Protein AF-A0A812J002-F1 (afdb_monomer_lite)

pLDDT: mean 83.17, std 11.27, range [47.53, 95.5]

Secondary structure (DSSP, 8-state):
-TT-STTHHHHHHHHHHHHHT-SSHHHHHHHHHHHHHHT----GGGS-HHHHHHHHHTT--HHHHHHHHHHHTT-S-HHHHHHHHHHHHTT-S-HHHHHHHHHHHHHTTPPP-

Structure (mmCIF, N/CA/C/O backbone):
data_AF-A0A812J002-F1
#
_entry.id   AF-A0A812J002-F1
#
loop_
_atom_site.group_PDB
_atom_site.id
_atom_site.type_symbol
_atom_site.label_atom_id
_atom_site.label_alt_id
_atom_site.label_comp_id
_atom_site.label_asym_id
_atom_site.label_entity_id
_atom_site.label_seq_id
_atom_site.pdbx_PDB_ins_code
_atom_site.Cartn_x
_atom_site.Cartn_y
_atom_site.Cartn_z
_atom_site.occupancy
_atom_site.B_iso_or_equiv
_atom_site.auth_seq_id
_atom_site.auth_comp_id
_atom_site.auth_asym_id
_atom_site.auth_atom_id
_atom_site.pdbx_PDB_model_num
ATOM 1 N N . MET A 1 1 ? -10.501 2.489 19.820 1.00 53.31 1 MET A N 1
ATOM 2 C CA . MET A 1 1 ? -10.266 1.026 19.742 1.00 53.31 1 MET A CA 1
ATOM 3 C C . MET A 1 1 ? -11.330 0.144 20.415 1.00 53.31 1 MET A C 1
ATOM 5 O O . MET A 1 1 ? -11.381 -1.029 20.085 1.00 53.31 1 MET A O 1
ATOM 9 N N . LYS A 1 2 ? -12.245 0.652 21.269 1.00 47.53 2 LYS A N 1
ATOM 10 C CA . LYS A 1 2 ? -13.313 -0.168 21.904 1.00 47.53 2 LYS A CA 1
ATOM 11 C C . LYS A 1 2 ? -14.204 -0.977 20.931 1.00 47.53 2 LYS A C 1
ATOM 13 O O . LYS A 1 2 ? -14.761 -1.977 21.356 1.00 47.53 2 LYS A O 1
ATOM 18 N N . LYS A 1 3 ? -14.317 -0.564 19.657 1.00 52.06 3 LYS A N 1
ATOM 19 C CA . LYS A 1 3 ? -15.089 -1.237 18.588 1.00 52.06 3 LY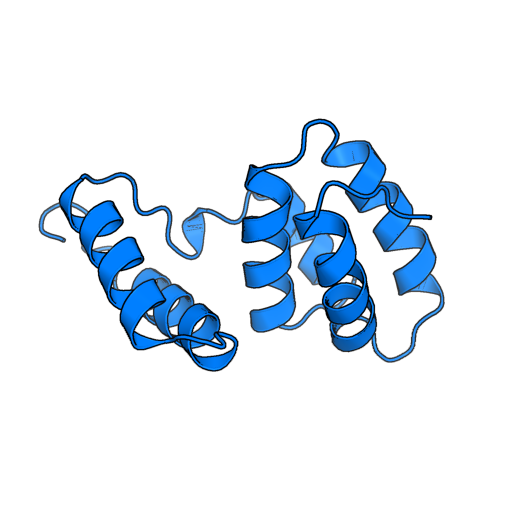S A CA 1
ATOM 20 C C . LYS A 1 3 ? -14.229 -2.011 17.560 1.00 52.06 3 LYS A C 1
ATOM 22 O O . LYS A 1 3 ? -14.766 -2.477 16.569 1.00 52.06 3 LYS A O 1
ATOM 27 N N . ARG A 1 4 ? -12.905 -2.095 17.754 1.00 58.25 4 ARG A N 1
ATOM 28 C CA . ARG A 1 4 ? -11.925 -2.666 16.803 1.00 58.25 4 ARG A CA 1
ATOM 29 C C . ARG A 1 4 ? -10.905 -3.564 17.514 1.00 58.25 4 ARG A C 1
ATOM 31 O O . ARG A 1 4 ? -9.704 -3.345 17.414 1.00 58.25 4 ARG A O 1
ATOM 38 N N . LYS A 1 5 ? -11.375 -4.504 18.340 1.00 55.81 5 LYS A N 1
ATOM 39 C CA . LYS A 1 5 ? -10.467 -5.409 19.069 1.00 55.81 5 LYS A CA 1
ATOM 40 C C . LYS A 1 5 ? -9.829 -6.448 18.142 1.00 55.81 5 LYS A C 1
ATOM 42 O O . LYS A 1 5 ? -8.653 -6.739 18.305 1.00 55.81 5 LYS A O 1
ATOM 47 N N . ASP A 1 6 ? -10.559 -6.882 17.118 1.00 59.50 6 ASP A N 1
ATOM 48 C CA . ASP A 1 6 ? -10.120 -7.951 16.211 1.00 59.50 6 ASP A CA 1
ATOM 49 C C . ASP A 1 6 ? -9.127 -7.479 15.130 1.00 59.50 6 ASP A C 1
ATOM 51 O O . ASP A 1 6 ? -8.594 -8.293 14.385 1.00 59.50 6 ASP A O 1
ATOM 55 N N . SER A 1 7 ? -8.851 -6.168 15.038 1.00 69.69 7 SER A N 1
ATOM 56 C CA . SER A 1 7 ? -7.907 -5.582 14.071 1.00 69.69 7 SER A CA 1
ATOM 57 C C . SER A 1 7 ? -6.655 -4.982 14.711 1.00 69.69 7 SER A C 1
ATOM 59 O O . SER A 1 7 ? -5.844 -4.402 14.000 1.00 69.69 7 SER A O 1
ATOM 61 N N . PHE A 1 8 ? -6.469 -5.108 16.030 1.00 75.69 8 PHE A N 1
ATOM 62 C CA . PHE A 1 8 ? -5.420 -4.385 16.760 1.00 75.69 8 PHE A CA 1
ATOM 63 C C . PHE A 1 8 ? -4.003 -4.643 16.222 1.00 75.69 8 PHE A C 1
ATOM 65 O O . PHE A 1 8 ? -3.280 -3.691 15.932 1.00 75.69 8 PHE A O 1
ATOM 72 N N . GLU A 1 9 ? -3.620 -5.910 16.044 1.00 75.50 9 GLU A N 1
ATOM 73 C CA . GLU A 1 9 ? -2.296 -6.274 15.518 1.00 75.50 9 GLU A CA 1
ATOM 74 C C . GLU A 1 9 ? -2.103 -5.790 14.078 1.00 75.50 9 GLU A C 1
ATOM 76 O O . GLU A 1 9 ? -1.077 -5.204 13.739 1.00 75.50 9 GLU A O 1
ATOM 81 N N . SER A 1 10 ? -3.126 -5.967 13.242 1.00 71.88 10 SER A N 1
ATOM 82 C CA . SER A 1 10 ? -3.121 -5.539 11.841 1.00 71.88 10 SER A CA 1
ATOM 83 C C . SER A 1 10 ? -3.023 -4.012 11.705 1.00 71.88 10 SER A C 1
ATOM 85 O O . SER A 1 10 ? -2.295 -3.492 10.857 1.00 71.88 10 SER A O 1
ATOM 87 N N . ASP A 1 11 ? -3.710 -3.281 12.581 1.00 77.94 11 ASP A N 1
ATOM 88 C CA . ASP A 1 11 ? -3.687 -1.824 12.658 1.00 77.94 11 ASP A CA 1
ATOM 89 C C . ASP A 1 11 ? -2.322 -1.313 13.143 1.00 77.94 11 ASP A C 1
ATOM 91 O O . ASP A 1 11 ? -1.800 -0.343 12.589 1.00 77.94 11 ASP A O 1
ATOM 95 N N . LEU A 1 12 ? -1.709 -1.981 14.128 1.00 84.12 12 LEU A N 1
ATOM 96 C CA . LEU A 1 12 ? -0.345 -1.687 14.576 1.00 84.12 12 LEU A CA 1
ATOM 97 C C . LEU A 1 12 ? 0.688 -1.961 13.486 1.00 84.12 12 LEU A C 1
ATOM 99 O O . LEU A 1 12 ? 1.584 -1.144 13.286 1.00 84.12 12 LEU A O 1
ATOM 103 N N . GLN A 1 13 ? 0.551 -3.060 12.745 1.00 77.06 13 GLN A N 1
ATOM 104 C CA . GLN A 1 13 ? 1.437 -3.365 11.627 1.00 77.06 13 GLN A CA 1
ATOM 105 C C . GLN A 1 13 ? 1.302 -2.318 10.513 1.00 77.06 13 GLN A C 1
ATOM 107 O O . GLN A 1 13 ? 2.307 -1.862 9.971 1.00 77.06 13 GLN A O 1
ATOM 112 N N . ALA A 1 14 ? 0.077 -1.875 10.208 1.00 76.44 14 ALA A N 1
ATOM 113 C CA . ALA A 1 14 ? -0.167 -0.792 9.256 1.00 76.44 14 ALA A CA 1
ATOM 114 C C . ALA A 1 14 ? 0.493 0.524 9.699 1.00 76.44 14 ALA A C 1
ATOM 116 O O . ALA A 1 14 ? 1.103 1.219 8.884 1.00 76.44 14 ALA A O 1
ATOM 117 N N . LEU A 1 15 ? 0.389 0.861 10.991 1.00 83.50 15 LEU A N 1
ATOM 118 C CA . LEU A 1 15 ? 1.067 2.020 11.568 1.00 83.50 15 LEU A CA 1
ATOM 119 C C . LEU A 1 15 ? 2.585 1.880 11.463 1.00 83.50 15 LEU A C 1
ATOM 121 O O . LEU A 1 15 ? 3.229 2.799 10.972 1.00 83.50 15 LEU A O 1
ATOM 125 N N . TRP A 1 16 ? 3.146 0.742 11.871 1.00 82.31 16 TRP A N 1
ATOM 126 C CA . TRP A 1 16 ? 4.586 0.486 11.835 1.00 82.31 16 TRP A CA 1
ATOM 127 C C . TRP A 1 16 ? 5.160 0.676 10.430 1.00 82.31 16 TRP A C 1
ATOM 129 O O . TRP A 1 16 ? 6.039 1.509 10.220 1.00 82.31 16 TRP A O 1
ATOM 139 N N . VAL A 1 17 ? 4.579 -0.023 9.452 1.00 75.69 17 VAL A N 1
ATOM 140 C CA . VAL A 1 17 ? 4.983 0.042 8.043 1.00 75.69 17 VAL A CA 1
ATOM 141 C C . VAL A 1 17 ? 4.860 1.463 7.487 1.00 75.69 17 VAL A C 1
ATOM 143 O O . VAL A 1 17 ? 5.739 1.940 6.764 1.00 75.69 17 VAL A O 1
ATOM 146 N N . GLY A 1 18 ? 3.770 2.159 7.825 1.00 74.12 18 GLY A N 1
ATOM 147 C CA . GLY A 1 18 ? 3.551 3.539 7.406 1.00 74.12 18 GLY A CA 1
ATOM 148 C C . GLY A 1 18 ? 4.583 4.509 7.988 1.00 74.12 18 GLY A C 1
ATOM 149 O O . GLY A 1 18 ? 5.067 5.387 7.273 1.00 74.12 18 GLY A O 1
ATOM 150 N N . LEU A 1 19 ? 4.936 4.341 9.265 1.00 83.31 19 LEU A N 1
ATOM 151 C CA . LEU A 1 19 ? 5.883 5.201 9.976 1.00 83.31 19 LEU A CA 1
ATOM 152 C C . LEU A 1 19 ? 7.325 4.985 9.517 1.00 83.31 19 LEU A C 1
ATOM 154 O O . LEU A 1 19 ? 8.030 5.971 9.317 1.00 83.31 19 LEU A O 1
ATOM 158 N N . GLU A 1 20 ? 7.735 3.737 9.290 1.00 78.12 20 GLU A N 1
ATOM 159 C CA . GLU A 1 20 ? 9.082 3.385 8.821 1.00 78.12 20 GLU A CA 1
ATOM 160 C C . GLU A 1 20 ? 9.416 4.039 7.468 1.00 78.12 20 GLU A C 1
ATOM 162 O O . GLU A 1 20 ? 10.542 4.470 7.233 1.00 78.12 20 GLU A 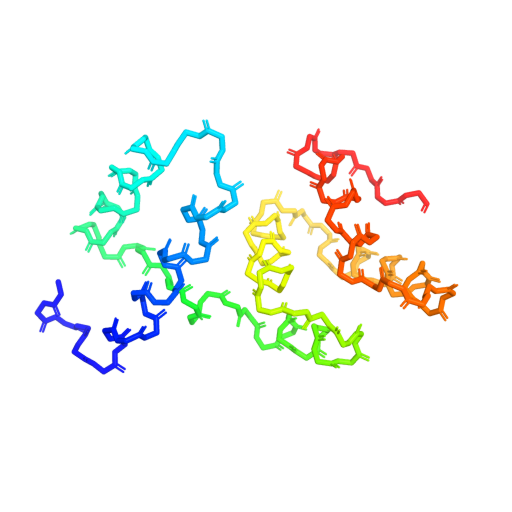O 1
ATOM 167 N N . GLY A 1 21 ? 8.422 4.187 6.585 1.00 66.25 21 GLY A N 1
ATOM 168 C CA . GLY A 1 21 ? 8.588 4.833 5.278 1.00 66.25 21 GLY A CA 1
ATOM 169 C C . GLY A 1 21 ? 8.343 6.348 5.254 1.00 66.25 21 GLY A C 1
ATOM 170 O O . GLY A 1 21 ? 8.388 6.955 4.178 1.00 66.25 21 GLY A O 1
ATOM 171 N N . SER A 1 22 ? 8.011 6.976 6.387 1.00 74.19 22 SER A N 1
ATOM 172 C CA . SER A 1 22 ? 7.586 8.379 6.424 1.00 74.19 22 SER A CA 1
ATOM 173 C C . SER A 1 22 ? 8.756 9.344 6.612 1.00 74.19 22 SER A C 1
ATOM 175 O O . SER A 1 22 ? 9.571 9.192 7.514 1.00 74.19 22 SER A O 1
ATOM 177 N N . LYS A 1 23 ? 8.782 10.429 5.826 1.00 75.75 23 LYS A N 1
ATOM 178 C CA . LYS A 1 23 ? 9.708 11.559 6.041 1.00 75.75 23 LYS A CA 1
ATOM 179 C C . LYS A 1 23 ? 9.355 12.399 7.279 1.00 75.75 23 LYS A C 1
ATOM 181 O O . LYS A 1 23 ? 10.179 13.183 7.731 1.00 75.75 23 LYS A O 1
ATOM 186 N N . ASN A 1 24 ? 8.13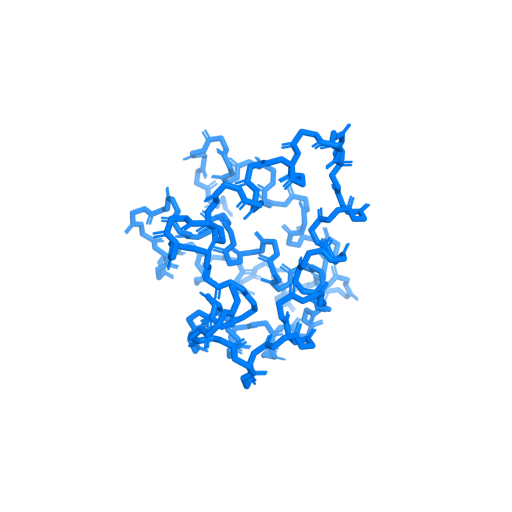3 12.260 7.801 1.00 83.25 24 ASN A N 1
ATOM 187 C CA . ASN A 1 24 ? 7.675 12.896 9.038 1.00 83.25 24 ASN A CA 1
ATOM 188 C C . ASN A 1 24 ? 6.814 11.903 9.848 1.00 83.25 24 ASN A C 1
ATOM 190 O O . ASN A 1 24 ? 5.578 11.943 9.772 1.00 83.25 24 ASN A O 1
ATOM 194 N N . PRO A 1 25 ? 7.446 10.978 10.594 1.00 85.06 25 PRO A N 1
ATOM 195 C CA . PRO A 1 25 ? 6.740 9.934 11.335 1.00 85.06 25 PRO A CA 1
ATOM 196 C C . PRO A 1 25 ? 5.775 10.498 12.385 1.00 85.06 25 PRO A C 1
ATOM 198 O O . PRO A 1 25 ? 4.625 10.070 12.456 1.00 85.06 25 PRO A O 1
ATOM 201 N N . SER A 1 26 ? 6.188 11.517 13.144 1.00 87.94 26 SER A N 1
ATOM 202 C CA . SER A 1 26 ? 5.368 12.116 14.207 1.00 87.94 26 SER A CA 1
ATOM 203 C C . SER A 1 26 ? 4.083 12.755 13.673 1.00 87.94 26 SER A C 1
ATOM 205 O O . SER A 1 26 ? 3.002 12.533 14.221 1.00 87.94 26 SER A O 1
ATOM 207 N N . GLY A 1 27 ? 4.176 13.510 12.571 1.00 82.31 27 GLY A N 1
ATOM 208 C CA . GLY A 1 27 ? 3.005 14.107 11.922 1.00 82.31 27 GLY A CA 1
ATOM 209 C C . GLY A 1 27 ? 2.048 13.054 11.355 1.00 82.31 27 GLY A C 1
ATOM 210 O O . GLY A 1 27 ? 0.832 13.163 11.513 1.00 82.31 27 GLY A O 1
ATOM 211 N N . MET A 1 28 ? 2.590 11.990 10.755 1.00 83.44 28 MET A N 1
ATOM 212 C CA . MET A 1 28 ? 1.785 10.877 10.249 1.00 83.44 28 MET A CA 1
ATOM 213 C C . MET A 1 28 ? 1.071 10.130 11.382 1.00 83.44 28 MET A C 1
ATOM 215 O O . MET A 1 28 ? -0.121 9.844 11.260 1.00 83.44 28 MET A O 1
ATOM 219 N N . LEU A 1 29 ? 1.760 9.866 12.497 1.00 89.38 29 LEU A N 1
ATOM 220 C CA . LEU A 1 29 ? 1.170 9.213 13.664 1.00 89.38 29 LEU A CA 1
ATOM 221 C C . LEU A 1 29 ? -0.004 10.026 14.224 1.00 89.38 29 LEU A C 1
ATOM 223 O O . LEU A 1 29 ? -1.080 9.471 14.439 1.00 89.38 29 LEU A O 1
ATOM 227 N N . MET A 1 30 ? 0.170 11.341 14.395 1.00 90.06 30 MET A N 1
ATOM 228 C CA . MET A 1 30 ? -0.900 12.254 14.827 1.00 90.06 30 MET A CA 1
ATOM 229 C C . MET A 1 30 ? -2.141 12.151 13.929 1.00 90.06 30 MET A C 1
ATOM 231 O O . MET A 1 30 ? -3.264 12.045 14.428 1.00 90.06 30 MET A O 1
ATOM 235 N N . MET A 1 31 ? -1.949 12.137 12.607 1.00 83.69 31 MET A N 1
ATOM 236 C CA . MET A 1 31 ? -3.046 12.033 11.643 1.00 83.69 31 MET A CA 1
ATOM 237 C C . MET A 1 31 ? -3.763 10.679 11.737 1.00 83.69 31 MET A C 1
ATOM 239 O O . MET A 1 31 ? -4.985 10.643 11.869 1.00 83.69 31 MET A O 1
ATOM 243 N N . LYS A 1 32 ? -3.023 9.563 11.782 1.00 85.19 32 LYS A N 1
ATOM 244 C CA . LYS A 1 32 ? -3.630 8.226 11.900 1.00 85.19 32 LYS A CA 1
ATOM 245 C C . LYS A 1 32 ? -4.344 8.028 13.245 1.00 85.19 32 LYS A C 1
ATOM 247 O O . LYS A 1 32 ? -5.410 7.417 13.283 1.00 85.19 32 LYS A O 1
ATOM 252 N N . LEU A 1 33 ? -3.828 8.590 14.343 1.00 87.25 33 LEU A N 1
ATOM 253 C CA . LEU A 1 33 ? -4.517 8.597 15.641 1.00 87.25 33 LEU A CA 1
ATOM 254 C C . LEU A 1 33 ? -5.829 9.394 15.592 1.00 87.25 33 LEU A C 1
ATOM 256 O O . LEU A 1 33 ? -6.824 8.975 16.194 1.00 87.25 33 LEU A O 1
ATOM 260 N N . LYS A 1 34 ? -5.861 10.514 14.857 1.00 86.19 34 LYS A N 1
ATOM 261 C CA . LYS A 1 34 ? -7.093 11.272 14.598 1.00 86.19 34 LYS A CA 1
ATOM 262 C C . LYS A 1 34 ? -8.106 10.413 13.834 1.00 86.19 34 LYS A C 1
ATOM 264 O O . LYS A 1 34 ? -9.246 10.303 14.282 1.00 86.19 34 LYS A O 1
ATOM 269 N N . ASP A 1 35 ? -7.688 9.732 12.769 1.00 83.88 35 ASP A N 1
ATOM 270 C CA . ASP A 1 35 ? -8.552 8.821 12.004 1.00 83.88 35 ASP A CA 1
ATOM 271 C C . ASP A 1 35 ? -9.084 7.671 12.874 1.00 83.88 35 ASP A C 1
ATOM 273 O O . ASP A 1 35 ? -10.252 7.287 12.791 1.00 83.88 35 ASP A O 1
ATOM 277 N N . MET A 1 36 ? -8.249 7.127 13.768 1.00 85.12 36 MET A N 1
ATOM 278 C CA . MET A 1 36 ? -8.654 6.069 14.700 1.00 85.12 36 MET A CA 1
ATOM 279 C C . MET A 1 36 ? -9.690 6.564 15.709 1.00 85.12 36 MET A C 1
ATOM 281 O O . MET A 1 36 ? -10.594 5.812 16.083 1.00 85.12 36 MET A O 1
ATOM 285 N N . ARG A 1 37 ? -9.574 7.822 16.151 1.00 83.38 37 ARG A N 1
ATOM 286 C CA . ARG A 1 37 ? -10.534 8.465 17.056 1.00 83.38 37 ARG A CA 1
ATOM 287 C C . ARG A 1 37 ? -11.865 8.746 16.360 1.00 83.38 37 ARG A C 1
ATOM 289 O O . ARG A 1 37 ? -12.906 8.534 16.971 1.00 83.38 37 ARG A O 1
ATOM 296 N N . MET A 1 38 ? -11.826 9.171 15.097 1.00 83.38 38 MET A N 1
ATOM 297 C CA . MET A 1 38 ? -13.016 9.426 14.274 1.00 83.38 38 MET A CA 1
ATOM 298 C C . MET A 1 38 ? -13.654 8.140 13.719 1.00 83.38 38 MET A C 1
ATOM 300 O O . MET A 1 38 ? -14.738 8.188 13.151 1.00 83.38 38 MET A O 1
ATOM 304 N N . GLY A 1 39 ? -13.005 6.981 13.883 1.00 77.19 39 GLY A N 1
ATOM 305 C CA . GLY A 1 39 ? -13.478 5.695 13.358 1.00 77.19 39 GLY A CA 1
ATOM 306 C C . GLY A 1 39 ? -13.229 5.501 11.857 1.00 77.19 39 GLY A C 1
ATOM 307 O O . GLY A 1 39 ? -13.585 4.461 11.306 1.00 77.19 39 GLY A O 1
ATOM 308 N N . THR A 1 40 ? -12.569 6.453 11.203 1.00 78.12 40 THR A N 1
ATOM 309 C CA . THR A 1 40 ? -12.261 6.445 9.767 1.00 78.12 40 THR A CA 1
ATOM 310 C C . THR A 1 40 ? -10.952 5.735 9.437 1.00 78.12 40 THR A C 1
ATOM 312 O O . THR A 1 40 ? -10.695 5.458 8.271 1.00 78.12 40 THR A O 1
ATOM 315 N N . PHE A 1 41 ? -10.129 5.393 10.436 1.00 78.81 41 PHE A N 1
ATOM 316 C CA . PHE A 1 41 ? -8.886 4.652 10.203 1.00 78.81 41 PHE A CA 1
ATOM 317 C C . PHE A 1 41 ? -9.184 3.300 9.564 1.00 78.81 41 PHE A C 1
ATOM 319 O O . PHE A 1 41 ? -9.938 2.519 10.133 1.00 78.81 41 PHE A O 1
ATOM 326 N N . LYS A 1 42 ? -8.604 3.002 8.408 1.00 70.62 42 LYS A N 1
ATOM 327 C CA . LYS A 1 42 ? -8.919 1.763 7.690 1.00 70.62 42 LYS A CA 1
ATOM 328 C C . LYS A 1 42 ? -7.907 0.628 7.912 1.00 70.62 42 LYS A C 1
ATOM 330 O O . LYS A 1 42 ? -8.194 -0.493 7.503 1.00 70.62 42 LYS A O 1
ATOM 335 N N . GLY A 1 43 ? -6.772 0.878 8.577 1.00 67.06 43 GLY A N 1
ATOM 336 C CA . GLY A 1 43 ? -5.763 -0.150 8.880 1.00 67.06 43 GLY A CA 1
ATOM 337 C C . GLY A 1 43 ? -5.170 -0.837 7.649 1.00 67.06 43 GLY A C 1
ATOM 338 O O . GLY A 1 43 ? -5.268 -0.329 6.534 1.00 67.06 43 GLY A O 1
ATOM 339 N N . MET A 1 44 ? -4.588 -2.024 7.837 1.00 58.31 44 MET A N 1
ATOM 340 C CA . MET A 1 44 ? -4.228 -2.936 6.734 1.00 58.31 44 MET A CA 1
ATOM 341 C C . MET A 1 44 ? -5.477 -3.516 6.044 1.00 58.31 44 MET A C 1
ATOM 343 O O . MET A 1 44 ? -5.417 -3.911 4.883 1.00 58.31 44 MET A O 1
ATOM 347 N N . THR A 1 45 ? -6.638 -3.494 6.707 1.00 51.38 45 THR A N 1
ATOM 348 C CA . THR A 1 45 ? -7.951 -3.821 6.121 1.00 51.38 45 THR A CA 1
ATOM 349 C C . THR A 1 45 ? -8.411 -2.834 5.037 1.00 51.38 45 THR A C 1
ATOM 351 O O . THR A 1 45 ? -9.368 -3.122 4.323 1.00 51.38 45 THR A O 1
ATOM 354 N N . ALA A 1 46 ? -7.718 -1.699 4.868 1.00 50.34 46 ALA A N 1
ATOM 355 C CA . ALA A 1 46 ? -7.922 -0.742 3.776 1.00 50.34 46 ALA A CA 1
ATOM 356 C C . ALA A 1 46 ? -7.417 -1.249 2.424 1.00 50.34 46 ALA A C 1
ATOM 358 O O . ALA A 1 46 ? -7.795 -0.709 1.383 1.00 50.34 46 ALA A O 1
ATOM 359 N N . LEU A 1 47 ? -6.537 -2.257 2.427 1.00 58.19 47 LEU A N 1
ATOM 360 C CA . LEU A 1 47 ? -6.109 -2.915 1.207 1.00 58.19 47 LEU A CA 1
ATOM 361 C C . LEU A 1 47 ? -7.331 -3.612 0.602 1.00 58.19 47 LEU A C 1
ATOM 363 O O . LEU A 1 47 ? -7.646 -4.749 0.951 1.00 58.19 47 LEU A O 1
ATOM 367 N N . ASN A 1 48 ? -8.020 -2.918 -0.308 1.00 70.38 48 ASN A N 1
ATOM 368 C CA . ASN A 1 48 ? -9.036 -3.512 -1.166 1.00 70.38 48 ASN A CA 1
ATOM 369 C C . ASN A 1 48 ? -8.473 -4.841 -1.695 1.00 70.38 48 ASN A C 1
ATOM 371 O O . ASN A 1 48 ? -7.314 -4.883 -2.120 1.00 70.38 48 ASN A O 1
ATOM 375 N N . LYS A 1 49 ? -9.264 -5.921 -1.650 1.00 80.62 49 LYS A N 1
ATOM 376 C CA . LYS A 1 49 ? -8.872 -7.269 -2.098 1.00 80.62 49 LYS A CA 1
ATOM 377 C C . LYS A 1 49 ? -8.114 -7.233 -3.429 1.00 80.62 49 LYS A C 1
ATOM 379 O O . LYS A 1 49 ? -7.112 -7.914 -3.590 1.00 80.62 49 LYS A O 1
ATOM 384 N N . LYS A 1 50 ? -8.516 -6.333 -4.327 1.00 85.44 50 LYS A N 1
ATOM 385 C CA . LYS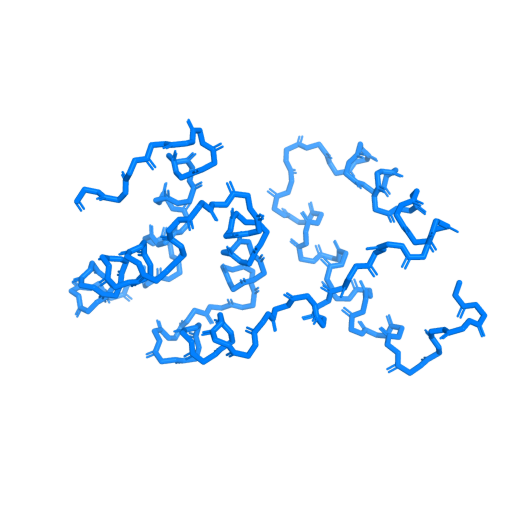 A 1 50 ? -7.840 -6.051 -5.596 1.00 85.44 50 LYS A CA 1
ATOM 386 C C . LYS A 1 50 ? -6.367 -5.630 -5.456 1.00 85.44 50 LYS A C 1
ATOM 388 O O . LYS A 1 50 ? -5.520 -6.145 -6.178 1.00 85.44 50 LYS A O 1
ATOM 393 N N . ILE A 1 51 ? -6.045 -4.719 -4.535 1.00 88.00 51 ILE A N 1
ATOM 394 C CA . ILE A 1 51 ? -4.666 -4.282 -4.263 1.00 88.00 51 ILE A CA 1
ATOM 395 C C . ILE A 1 51 ? -3.868 -5.398 -3.582 1.00 88.00 51 ILE A C 1
ATOM 397 O O . ILE A 1 51 ? -2.696 -5.583 -3.904 1.00 88.00 51 ILE A O 1
ATOM 401 N N . GLN A 1 52 ? -4.492 -6.186 -2.697 1.00 84.69 52 GLN A N 1
ATOM 402 C CA . GLN A 1 52 ? -3.832 -7.358 -2.105 1.00 84.69 52 GLN A CA 1
ATOM 403 C C . GLN A 1 52 ? -3.483 -8.404 -3.164 1.00 84.69 52 GLN A C 1
ATOM 405 O O . GLN A 1 52 ? -2.358 -8.899 -3.198 1.00 84.69 52 GLN A O 1
ATOM 410 N N . ASP A 1 53 ? -4.430 -8.718 -4.046 1.00 89.62 53 ASP A N 1
ATOM 411 C CA . ASP A 1 53 ? -4.232 -9.669 -5.135 1.00 89.62 53 ASP A CA 1
ATOM 412 C C . ASP A 1 53 ? -3.161 -9.162 -6.104 1.00 89.62 53 ASP A C 1
ATOM 414 O O . ASP A 1 53 ? -2.290 -9.927 -6.517 1.00 89.62 53 ASP A O 1
ATOM 418 N N . PHE A 1 54 ? -3.164 -7.862 -6.411 1.00 93.44 54 PHE A N 1
ATOM 419 C CA . PHE A 1 54 ? -2.119 -7.230 -7.209 1.00 93.44 54 PHE A CA 1
ATOM 420 C C . PHE A 1 54 ? -0.739 -7.357 -6.554 1.00 93.44 54 PHE A C 1
ATOM 422 O O . PHE A 1 54 ? 0.214 -7.781 -7.210 1.00 93.44 54 PHE A O 1
ATOM 429 N N . ALA A 1 55 ? -0.628 -7.028 -5.265 1.00 91.75 55 ALA A N 1
ATOM 430 C CA . ALA A 1 55 ? 0.621 -7.114 -4.520 1.00 91.75 55 ALA A CA 1
ATOM 431 C C . ALA A 1 55 ? 1.156 -8.550 -4.477 1.00 91.75 55 ALA A C 1
ATOM 433 O O . ALA A 1 55 ? 2.332 -8.770 -4.755 1.00 91.75 55 ALA A O 1
ATOM 434 N N . LYS A 1 56 ? 0.285 -9.537 -4.228 1.00 90.25 56 LYS A N 1
ATOM 435 C CA . LYS A 1 56 ? 0.649 -10.961 -4.244 1.00 90.25 56 LYS A CA 1
ATOM 436 C C . LYS A 1 56 ? 1.128 -11.417 -5.621 1.00 90.25 56 LYS A C 1
ATOM 438 O O . LYS A 1 56 ? 2.191 -12.026 -5.716 1.00 90.25 56 LYS A O 1
ATOM 443 N N . ARG A 1 57 ? 0.388 -11.098 -6.692 1.00 93.75 57 ARG A N 1
ATOM 444 C CA . ARG A 1 57 ? 0.750 -11.475 -8.075 1.00 93.75 57 ARG A CA 1
ATOM 445 C C . ARG A 1 57 ? 2.102 -10.904 -8.492 1.00 93.75 57 ARG A C 1
ATOM 447 O O . ARG A 1 57 ? 2.885 -11.600 -9.127 1.00 93.75 57 ARG A O 1
ATOM 454 N N . ASN A 1 58 ? 2.384 -9.669 -8.085 1.00 94.31 58 ASN A N 1
ATOM 455 C CA . ASN A 1 58 ? 3.619 -8.966 -8.427 1.00 94.31 58 ASN A CA 1
ATOM 456 C C . ASN A 1 58 ? 4.723 -9.105 -7.364 1.00 94.31 58 ASN A C 1
ATOM 458 O O . ASN A 1 58 ? 5.746 -8.432 -7.466 1.00 94.31 58 ASN A O 1
ATOM 462 N N . ARG A 1 59 ? 4.536 -9.973 -6.356 1.00 92.06 59 ARG A N 1
ATOM 463 C CA . ARG A 1 59 ? 5.510 -10.249 -5.282 1.00 92.06 59 ARG A CA 1
ATOM 464 C C . ARG A 1 59 ? 5.999 -8.981 -4.571 1.00 92.06 59 ARG A C 1
ATOM 466 O O . ARG A 1 59 ? 7.185 -8.845 -4.277 1.00 92.06 59 ARG A O 1
ATOM 473 N N . LEU A 1 60 ? 5.085 -8.047 -4.323 1.00 92.31 60 LEU A N 1
ATOM 474 C CA . LEU A 1 60 ? 5.377 -6.853 -3.541 1.00 92.31 60 LEU A CA 1
ATOM 475 C C . LEU A 1 60 ? 5.499 -7.225 -2.065 1.00 92.31 60 LEU A C 1
ATOM 477 O O . LEU A 1 60 ? 4.696 -8.000 -1.541 1.00 92.31 60 LEU A O 1
ATOM 481 N N . ASP A 1 61 ? 6.483 -6.641 -1.393 1.00 87.94 61 ASP A N 1
ATOM 482 C CA . ASP A 1 61 ? 6.561 -6.717 0.062 1.00 87.94 61 ASP A CA 1
ATOM 483 C C . ASP A 1 61 ? 5.418 -5.933 0.730 1.00 87.94 61 ASP A C 1
ATOM 485 O O . ASP A 1 61 ? 4.677 -5.166 0.103 1.00 87.94 61 ASP A O 1
ATOM 489 N N . ALA A 1 62 ? 5.270 -6.144 2.038 1.00 79.62 62 ALA A N 1
ATOM 490 C CA . ALA A 1 62 ? 4.208 -5.529 2.823 1.00 79.62 62 ALA A CA 1
ATOM 491 C C . ALA A 1 62 ? 4.251 -3.993 2.772 1.00 79.62 62 ALA A C 1
ATOM 493 O O . ALA A 1 62 ? 3.198 -3.353 2.745 1.00 79.62 62 ALA A O 1
ATOM 494 N N . GLN A 1 63 ? 5.444 -3.394 2.719 1.00 82.44 63 GLN A N 1
ATOM 495 C CA . GLN A 1 63 ? 5.599 -1.945 2.694 1.00 82.44 63 GLN A CA 1
ATOM 496 C C . GLN A 1 63 ? 5.138 -1.355 1.364 1.00 82.44 63 GLN A C 1
ATOM 498 O O . GLN A 1 63 ? 4.325 -0.427 1.346 1.00 82.44 63 GLN A O 1
ATOM 503 N N . ALA A 1 64 ? 5.590 -1.930 0.253 1.00 87.94 64 ALA A N 1
ATOM 504 C CA . ALA A 1 64 ? 5.164 -1.553 -1.084 1.00 87.94 64 ALA A CA 1
ATOM 505 C C . ALA A 1 64 ? 3.650 -1.748 -1.269 1.00 87.94 64 ALA A C 1
ATOM 507 O O . ALA A 1 64 ? 2.989 -0.877 -1.835 1.00 87.94 64 ALA A O 1
ATOM 508 N N . ALA A 1 65 ? 3.081 -2.839 -0.744 1.00 86.88 65 ALA A N 1
ATOM 509 C CA . ALA A 1 65 ? 1.647 -3.113 -0.813 1.00 86.88 65 ALA A CA 1
ATOM 510 C C . ALA A 1 65 ? 0.813 -2.063 -0.061 1.00 86.88 65 ALA A C 1
ATOM 512 O O . ALA A 1 65 ? -0.109 -1.481 -0.635 1.00 86.88 65 ALA A O 1
ATOM 513 N N . VAL A 1 66 ? 1.157 -1.774 1.201 1.00 81.19 66 VAL A N 1
ATOM 514 C CA . VAL A 1 66 ? 0.477 -0.740 2.001 1.00 81.19 66 VAL A CA 1
ATOM 515 C C . VAL A 1 66 ? 0.577 0.610 1.306 1.00 81.19 66 VAL A C 1
ATOM 517 O O . VAL A 1 66 ? -0.418 1.321 1.169 1.00 81.19 66 VAL A O 1
ATOM 520 N N . LYS A 1 67 ? 1.768 0.958 0.812 1.00 83.75 67 LYS A N 1
ATOM 521 C CA . LYS A 1 67 ? 1.974 2.261 0.197 1.00 83.75 67 LYS A CA 1
ATOM 522 C C . LYS A 1 67 ? 1.254 2.408 -1.139 1.00 83.75 67 LYS A C 1
ATOM 524 O O . LYS A 1 67 ? 0.762 3.494 -1.433 1.00 83.75 67 LYS A O 1
ATOM 529 N N . LEU A 1 68 ? 1.158 1.333 -1.919 1.00 89.69 68 LEU A N 1
ATOM 530 C CA . LEU A 1 68 ? 0.329 1.278 -3.119 1.00 89.69 68 LEU A CA 1
ATOM 531 C C . LEU A 1 68 ? -1.143 1.525 -2.775 1.00 89.69 68 LEU A C 1
ATOM 533 O O . LEU A 1 68 ? -1.772 2.354 -3.425 1.00 89.69 68 LEU A O 1
ATOM 537 N N . ALA A 1 69 ? -1.670 0.872 -1.735 1.00 85.31 69 ALA A N 1
ATOM 538 C CA . ALA A 1 69 ? -3.054 1.066 -1.304 1.00 85.31 69 ALA A CA 1
ATOM 539 C C . ALA A 1 69 ? -3.348 2.528 -0.948 1.00 85.31 69 ALA A C 1
ATOM 541 O O . ALA A 1 69 ? -4.311 3.088 -1.460 1.00 85.31 69 ALA A O 1
ATOM 542 N N . GLU A 1 70 ? -2.483 3.161 -0.148 1.00 82.00 70 GLU A N 1
ATOM 543 C CA . GLU A 1 70 ? -2.647 4.569 0.245 1.00 82.00 70 GLU A CA 1
ATOM 544 C C . GLU A 1 70 ? -2.688 5.522 -0.959 1.00 82.00 70 GLU A C 1
ATOM 546 O O . GLU A 1 70 ? -3.427 6.504 -0.956 1.00 82.00 70 GLU A O 1
ATOM 551 N N . VAL A 1 71 ? -1.879 5.262 -1.990 1.00 87.75 71 VAL A N 1
ATOM 552 C CA . VAL A 1 71 ? -1.872 6.103 -3.194 1.00 87.75 71 VAL A CA 1
ATOM 553 C C . VAL A 1 71 ? -3.135 5.879 -4.012 1.00 87.75 71 VAL A C 1
ATOM 555 O O . VAL A 1 71 ? -3.751 6.851 -4.435 1.00 87.75 71 VAL A O 1
ATOM 558 N N . MET A 1 72 ? -3.544 4.621 -4.191 1.00 88.56 72 MET A N 1
ATOM 559 C CA . MET A 1 72 ? -4.713 4.259 -4.996 1.00 88.56 72 MET A CA 1
ATOM 560 C C . MET A 1 72 ? -6.039 4.757 -4.407 1.00 88.56 72 MET A C 1
ATOM 562 O O . MET A 1 72 ? -6.988 4.929 -5.161 1.00 88.56 72 MET A O 1
ATOM 566 N N . GLU A 1 73 ? -6.121 5.047 -3.103 1.00 83.56 73 GLU A N 1
ATOM 567 C CA . GLU A 1 73 ? -7.322 5.664 -2.508 1.00 83.56 73 GLU A CA 1
ATOM 568 C C . GLU A 1 73 ? -7.651 7.051 -3.084 1.00 83.56 73 GLU A C 1
ATOM 570 O O . GLU A 1 73 ? -8.806 7.462 -3.031 1.00 83.56 73 GLU A O 1
ATOM 575 N N . ASN A 1 74 ? -6.660 7.761 -3.631 1.00 83.06 74 ASN A N 1
ATOM 576 C CA . ASN A 1 74 ? -6.817 9.116 -4.168 1.00 83.06 74 ASN A CA 1
ATOM 577 C C . ASN A 1 74 ? -6.748 9.156 -5.706 1.00 83.06 74 ASN A C 1
ATOM 579 O O . ASN A 1 74 ? -6.446 10.201 -6.280 1.00 83.06 74 ASN A O 1
ATOM 583 N N . ARG A 1 75 ? -6.941 8.014 -6.378 1.00 86.25 75 ARG A N 1
ATOM 584 C CA . ARG A 1 75 ? -6.863 7.893 -7.842 1.00 86.25 75 ARG A CA 1
ATOM 585 C C . ARG A 1 75 ? -8.245 7.635 -8.424 1.00 86.25 75 ARG A C 1
ATOM 587 O O . ARG A 1 75 ? -8.979 6.798 -7.908 1.00 86.25 75 ARG A O 1
ATOM 594 N N . ASP A 1 76 ? -8.545 8.300 -9.535 1.00 87.00 76 ASP A N 1
ATOM 595 C CA . ASP A 1 76 ? -9.822 8.134 -10.237 1.00 87.00 76 ASP A CA 1
ATOM 596 C C . ASP A 1 76 ? -9.867 6.823 -11.042 1.00 87.00 76 ASP A C 1
ATOM 598 O O . ASP A 1 76 ? -10.872 6.117 -11.031 1.00 87.00 76 ASP A O 1
ATOM 602 N N . ASP A 1 77 ? -8.757 6.458 -11.698 1.00 90.00 77 ASP A N 1
ATOM 603 C CA . ASP A 1 77 ? -8.635 5.254 -12.536 1.00 90.00 77 ASP A CA 1
ATOM 604 C C . ASP A 1 77 ? -7.653 4.230 -11.942 1.00 90.00 77 ASP A C 1
ATOM 606 O O . ASP A 1 77 ? -6.549 3.989 -12.440 1.00 90.00 77 ASP A O 1
ATOM 610 N N . VAL A 1 78 ? -8.069 3.605 -10.838 1.00 89.88 78 VAL A N 1
ATOM 611 C CA . VAL A 1 78 ? -7.276 2.567 -10.159 1.00 89.88 78 VAL A CA 1
ATOM 612 C C . VAL A 1 78 ? -7.036 1.351 -11.067 1.00 89.88 78 VAL A C 1
ATOM 614 O O . VAL A 1 78 ? -5.979 0.729 -10.997 1.00 89.88 78 VAL A O 1
ATOM 617 N N . ASP A 1 79 ? -8.004 0.967 -11.905 1.00 90.62 79 ASP A N 1
ATOM 618 C CA . ASP A 1 79 ? -7.864 -0.163 -12.837 1.00 90.62 79 ASP A CA 1
ATOM 619 C C . ASP A 1 79 ? -6.784 0.085 -13.891 1.00 90.62 79 ASP A C 1
ATOM 621 O O . ASP A 1 79 ? -5.879 -0.743 -14.049 1.00 90.62 79 ASP A O 1
ATOM 625 N N . GLY A 1 80 ? -6.840 1.231 -14.571 1.00 92.94 80 GLY A N 1
ATOM 626 C CA . GLY A 1 80 ? -5.861 1.599 -15.585 1.00 92.94 80 GLY A CA 1
ATOM 627 C C . GLY A 1 80 ? -4.458 1.761 -15.009 1.00 92.94 80 GLY A C 1
ATOM 628 O O . GLY A 1 80 ? -3.488 1.286 -15.608 1.00 92.94 80 GLY A O 1
ATOM 629 N N . ASP A 1 81 ? -4.329 2.361 -13.824 1.00 94.00 81 ASP A N 1
ATOM 630 C CA . ASP A 1 81 ? -3.030 2.505 -13.164 1.00 94.00 81 ASP A CA 1
ATOM 631 C C . ASP A 1 81 ? -2.425 1.150 -12.779 1.00 94.00 81 ASP A C 1
ATOM 633 O O . ASP A 1 81 ? -1.251 0.900 -13.063 1.00 94.00 81 ASP A O 1
ATOM 637 N N . LEU A 1 82 ? -3.210 0.236 -12.196 1.00 94.31 82 LEU A N 1
ATOM 638 C CA . LEU A 1 82 ? -2.724 -1.104 -11.854 1.00 94.31 82 LEU A CA 1
ATOM 639 C C . LEU A 1 82 ? -2.339 -1.907 -13.099 1.00 94.31 82 LEU A C 1
ATOM 641 O O . LEU A 1 82 ? -1.314 -2.587 -13.088 1.00 94.31 82 LEU A O 1
ATOM 645 N N . MET A 1 83 ? -3.108 -1.810 -14.188 1.00 94.38 83 MET A N 1
ATOM 646 C CA . MET A 1 83 ? -2.776 -2.485 -15.446 1.00 94.38 83 MET A CA 1
ATOM 647 C C . MET A 1 83 ? -1.430 -2.009 -16.005 1.00 94.38 83 MET A C 1
ATOM 649 O O . MET A 1 83 ? -0.619 -2.816 -16.46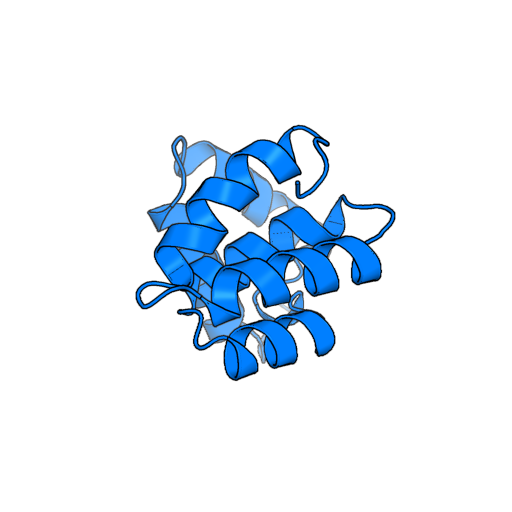2 1.00 94.38 83 MET A O 1
ATOM 653 N N . LYS A 1 84 ? -1.168 -0.700 -15.964 1.00 95.38 84 LYS A N 1
ATOM 654 C CA . LYS A 1 84 ? 0.102 -0.135 -16.433 1.00 95.38 84 LYS A CA 1
ATOM 655 C C . LYS A 1 84 ? 1.253 -0.512 -15.507 1.00 95.38 84 LYS A C 1
ATOM 657 O O . LYS A 1 84 ? 2.298 -0.931 -15.996 1.00 95.38 84 LYS A O 1
ATOM 662 N N . LEU A 1 85 ? 1.056 -0.440 -14.187 1.00 95.50 85 LEU A N 1
ATOM 663 C CA . LEU A 1 85 ? 2.051 -0.892 -13.211 1.00 95.50 85 LEU A CA 1
ATOM 664 C C . LEU A 1 85 ? 2.421 -2.364 -13.431 1.00 95.50 85 LEU A C 1
ATOM 666 O O . LEU A 1 85 ? 3.607 -2.675 -13.448 1.00 95.50 85 LEU A O 1
ATOM 670 N N . ALA A 1 86 ? 1.447 -3.251 -13.672 1.00 94.88 86 ALA A N 1
ATOM 671 C CA . ALA A 1 86 ? 1.712 -4.667 -13.947 1.00 94.88 86 ALA A CA 1
ATOM 672 C C . ALA A 1 86 ? 2.715 -4.856 -15.098 1.00 94.88 86 ALA A C 1
ATOM 674 O O . ALA A 1 86 ? 3.709 -5.556 -14.928 1.00 94.88 86 ALA A O 1
ATOM 675 N N . LYS A 1 87 ? 2.529 -4.149 -16.223 1.00 95.12 87 LYS A N 1
ATOM 676 C CA . LYS A 1 87 ? 3.433 -4.229 -17.388 1.00 95.12 87 LYS A CA 1
ATOM 677 C C . LYS A 1 87 ? 4.879 -3.839 -17.064 1.00 95.12 87 LYS A C 1
ATOM 679 O O . LYS A 1 87 ? 5.812 -4.396 -17.641 1.00 95.12 87 LYS A O 1
ATOM 684 N N . HIS A 1 88 ? 5.079 -2.878 -16.162 1.00 93.62 88 HIS A N 1
ATOM 685 C CA . HIS A 1 88 ? 6.418 -2.492 -15.699 1.00 93.62 88 HIS A CA 1
ATOM 686 C C . HIS A 1 88 ? 7.022 -3.539 -14.770 1.00 93.62 88 HIS A C 1
ATOM 688 O O . HIS A 1 88 ? 8.201 -3.871 -14.886 1.00 93.62 88 HIS A O 1
ATOM 694 N N . LEU A 1 89 ? 6.210 -4.076 -13.858 1.00 95.06 89 LEU A N 1
ATOM 695 C CA . LEU A 1 89 ? 6.651 -5.056 -12.868 1.00 95.06 89 LEU A CA 1
ATOM 696 C C . LEU A 1 89 ? 6.992 -6.410 -13.500 1.00 95.06 89 LEU A C 1
ATOM 698 O O . LEU A 1 89 ? 7.956 -7.033 -13.065 1.00 95.06 89 LEU A O 1
ATOM 702 N N . GLU A 1 90 ? 6.301 -6.813 -14.570 1.00 92.88 90 GLU A N 1
ATOM 703 C CA . GLU A 1 90 ? 6.605 -8.022 -15.356 1.00 92.88 90 GLU A CA 1
ATOM 704 C C . GLU A 1 90 ? 8.053 -8.066 -15.870 1.00 92.88 90 GLU A C 1
ATOM 706 O O . GLU A 1 90 ? 8.621 -9.142 -16.046 1.00 92.88 90 GLU A O 1
ATOM 711 N N . ARG A 1 91 ? 8.668 -6.900 -16.099 1.00 91.06 91 ARG A N 1
ATOM 712 C CA . ARG A 1 91 ? 10.034 -6.776 -16.632 1.00 91.06 91 ARG A CA 1
ATOM 713 C C . ARG A 1 91 ? 11.088 -6.542 -15.548 1.00 91.06 91 ARG A C 1
ATOM 715 O O . ARG A 1 91 ? 12.261 -6.370 -15.870 1.00 91.06 91 ARG A O 1
ATOM 722 N N . SER A 1 92 ? 10.689 -6.501 -14.277 1.00 92.81 92 SER A N 1
ATOM 723 C CA . SER A 1 92 ? 11.561 -6.127 -13.165 1.00 92.81 92 SER A CA 1
ATOM 724 C C . SER A 1 92 ? 11.919 -7.320 -12.289 1.00 92.81 92 SER A C 1
ATOM 726 O O . SER A 1 92 ? 11.062 -8.079 -11.849 1.00 92.81 92 SER A O 1
ATOM 728 N N . ASN A 1 93 ? 13.200 -7.433 -11.941 1.00 93.19 93 ASN A N 1
ATOM 729 C CA . ASN A 1 93 ? 13.671 -8.362 -10.911 1.00 93.19 93 ASN A CA 1
ATOM 730 C C . ASN A 1 93 ? 13.583 -7.777 -9.486 1.00 93.19 93 ASN A C 1
ATOM 732 O O . ASN A 1 93 ? 13.896 -8.470 -8.520 1.00 93.19 93 ASN A O 1
ATOM 736 N N . LYS A 1 94 ? 13.164 -6.511 -9.346 1.00 94.69 94 LYS A N 1
ATOM 737 C CA . LYS A 1 94 ? 12.989 -5.795 -8.070 1.00 94.69 94 LYS A CA 1
ATOM 738 C C . LYS A 1 94 ? 11.647 -5.046 -8.058 1.00 94.69 94 LYS A C 1
ATOM 740 O O . LYS A 1 94 ? 11.627 -3.810 -8.098 1.00 94.69 94 LYS A O 1
ATOM 745 N N . PRO A 1 95 ? 10.511 -5.768 -8.030 1.00 94.75 95 PRO A N 1
ATOM 746 C CA . PRO A 1 95 ? 9.189 -5.173 -8.215 1.00 94.75 95 PRO A CA 1
ATOM 747 C C . PRO A 1 95 ? 8.813 -4.171 -7.109 1.00 94.75 95 PRO A C 1
ATOM 749 O O . PRO A 1 95 ? 8.330 -3.085 -7.426 1.00 94.75 95 PRO A O 1
ATOM 752 N N . SER A 1 96 ? 9.119 -4.456 -5.836 1.00 93.00 96 SER A N 1
ATOM 753 C CA . SER A 1 96 ? 8.884 -3.515 -4.726 1.00 93.00 96 SER A CA 1
ATOM 754 C C . SER A 1 96 ? 9.596 -2.174 -4.907 1.00 93.00 96 SER A C 1
ATOM 756 O O . SER A 1 96 ? 9.000 -1.113 -4.736 1.00 93.00 96 SER A O 1
ATOM 758 N N . SER A 1 97 ? 10.879 -2.195 -5.276 1.00 93.94 97 SER A N 1
ATOM 759 C CA . SER A 1 97 ? 11.647 -0.962 -5.467 1.00 93.94 97 SER A CA 1
ATOM 760 C C . SER A 1 97 ? 11.120 -0.164 -6.657 1.00 93.94 97 SER A C 1
ATOM 762 O O . SER A 1 97 ? 10.970 1.053 -6.559 1.00 93.94 97 SER A O 1
ATOM 764 N N . LEU A 1 98 ? 10.792 -0.846 -7.760 1.00 95.25 98 LEU A N 1
ATOM 765 C CA . LEU A 1 98 ? 10.243 -0.201 -8.950 1.00 95.25 98 LEU A CA 1
ATOM 766 C C . LEU A 1 98 ? 8.896 0.467 -8.659 1.00 95.25 98 LEU A C 1
ATOM 768 O O . LEU A 1 98 ? 8.742 1.655 -8.937 1.00 95.25 98 LEU A O 1
ATOM 772 N N . VAL A 1 99 ? 7.952 -0.248 -8.033 1.00 94.25 99 VAL A N 1
ATOM 773 C CA . VAL A 1 99 ? 6.649 0.343 -7.700 1.00 94.25 99 VAL A CA 1
ATOM 774 C C . VAL A 1 99 ? 6.818 1.527 -6.749 1.00 94.25 99 VAL A C 1
ATOM 776 O O . VAL A 1 99 ? 6.208 2.565 -6.969 1.00 94.25 99 VAL A O 1
ATOM 779 N N . MET A 1 100 ? 7.710 1.445 -5.756 1.00 93.25 100 MET A N 1
ATOM 780 C CA . MET A 1 100 ? 7.962 2.548 -4.821 1.00 93.25 100 MET A CA 1
ATOM 781 C C . MET A 1 100 ? 8.478 3.816 -5.514 1.00 93.25 100 MET A C 1
ATOM 783 O O . MET A 1 100 ? 8.063 4.915 -5.138 1.00 93.25 100 MET A O 1
ATOM 787 N N . MET A 1 101 ? 9.320 3.684 -6.546 1.00 92.50 101 MET A N 1
ATOM 788 C CA . MET A 1 101 ? 9.735 4.826 -7.370 1.00 92.50 101 MET A CA 1
ATOM 789 C C . MET A 1 101 ? 8.546 5.439 -8.121 1.00 92.50 101 MET A C 1
ATOM 791 O O . MET A 1 101 ? 8.364 6.654 -8.091 1.00 92.50 101 MET A O 1
ATOM 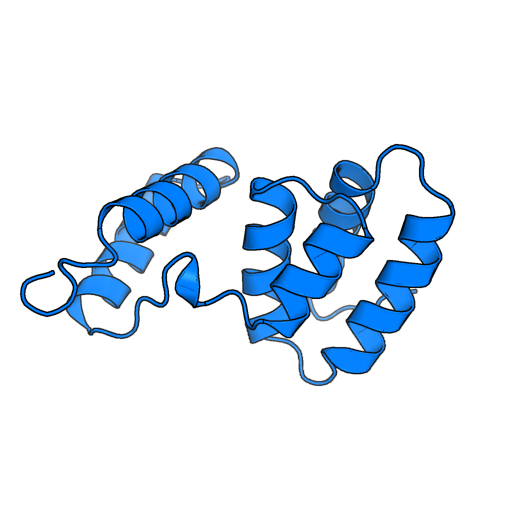795 N N . MET A 1 102 ? 7.700 4.608 -8.732 1.00 93.31 102 MET A N 1
ATOM 796 C CA . MET A 1 102 ? 6.537 5.056 -9.511 1.00 93.31 102 MET A CA 1
ATOM 797 C C . MET A 1 102 ? 5.431 5.666 -8.636 1.00 93.31 102 MET A C 1
ATOM 799 O O . MET A 1 102 ? 4.757 6.613 -9.042 1.00 93.31 102 MET A O 1
ATOM 803 N N . LEU A 1 103 ? 5.272 5.184 -7.397 1.00 91.00 103 LEU A N 1
ATOM 804 C CA . LEU A 1 103 ? 4.315 5.726 -6.429 1.00 91.00 103 LEU A CA 1
ATOM 805 C C . LEU A 1 103 ? 4.595 7.189 -6.068 1.00 91.00 103 LEU A C 1
ATOM 807 O O . LEU A 1 103 ? 3.684 7.874 -5.605 1.00 91.00 103 LEU A O 1
ATOM 811 N N . ARG A 1 104 ? 5.828 7.678 -6.255 1.00 88.31 104 ARG A N 1
ATOM 812 C CA . ARG A 1 104 ? 6.155 9.095 -6.054 1.00 88.31 104 ARG A CA 1
ATOM 813 C C . ARG A 1 104 ? 5.387 9.978 -7.034 1.00 88.31 104 ARG A C 1
ATOM 815 O O . ARG A 1 104 ? 4.723 10.908 -6.595 1.00 88.31 104 ARG A O 1
ATOM 822 N N . ASP A 1 105 ? 5.442 9.656 -8.322 1.00 89.12 105 ASP A N 1
ATOM 823 C CA . ASP A 1 105 ? 4.749 10.418 -9.362 1.00 89.12 105 ASP A CA 1
ATOM 824 C C . ASP A 1 105 ? 3.226 10.255 -9.259 1.00 89.12 105 ASP A C 1
ATOM 826 O O . ASP A 1 105 ? 2.490 11.231 -9.396 1.00 89.12 105 ASP A O 1
ATOM 830 N N . LEU A 1 106 ? 2.745 9.052 -8.924 1.00 89.19 106 LEU A N 1
ATOM 831 C CA . LEU A 1 106 ? 1.308 8.797 -8.767 1.00 89.19 106 LEU A CA 1
ATOM 832 C C . LEU A 1 106 ? 0.668 9.607 -7.631 1.00 89.19 106 LEU A C 1
ATOM 834 O O . LEU A 1 106 ? -0.479 10.034 -7.761 1.00 89.19 106 LEU A O 1
ATOM 838 N N . ARG A 1 107 ? 1.406 9.871 -6.540 1.00 86.50 107 ARG A N 1
ATOM 839 C CA . ARG A 1 107 ? 0.949 10.771 -5.459 1.00 86.50 107 ARG A CA 1
ATOM 840 C C . ARG A 1 107 ? 0.760 12.208 -5.911 1.00 86.50 107 ARG A C 1
ATOM 842 O O . ARG A 1 107 ? -0.060 12.911 -5.338 1.00 86.50 107 ARG A O 1
ATOM 849 N N . GLU A 1 108 ? 1.523 12.638 -6.905 1.00 87.31 108 GLU A N 1
ATOM 850 C CA . GLU A 1 108 ? 1.435 13.980 -7.483 1.00 87.31 108 GLU A CA 1
ATOM 851 C C . GLU A 1 108 ? 0.348 14.059 -8.571 1.00 87.31 108 GLU A C 1
ATOM 853 O O . GLU A 1 108 ? 0.257 15.051 -9.286 1.00 87.31 108 GLU A O 1
ATOM 858 N N . GLY A 1 109 ? -0.465 13.008 -8.732 1.00 85.50 109 GLY A N 1
ATOM 859 C CA . GLY A 1 109 ? -1.528 12.949 -9.733 1.00 85.50 109 GLY A CA 1
ATOM 860 C C . GLY A 1 109 ? -1.046 12.554 -11.131 1.00 85.50 109 GLY A C 1
ATOM 861 O O . GLY A 1 109 ? -1.871 12.323 -12.014 1.00 85.50 109 GLY A O 1
ATOM 862 N N . LYS A 1 110 ? 0.262 12.388 -11.351 1.00 89.88 110 LYS A N 1
ATOM 863 C CA . LYS A 1 110 ? 0.805 12.034 -12.669 1.00 89.88 110 LYS A CA 1
ATOM 864 C C . LYS A 1 110 ? 0.375 10.619 -13.087 1.00 89.88 110 LYS A C 1
ATOM 866 O O . LYS A 1 110 ? 0.223 9.746 -12.233 1.00 89.88 110 LYS A O 1
ATOM 871 N N . PRO A 1 111 ? 0.181 10.363 -14.390 1.00 88.12 111 PRO A N 1
ATOM 872 C CA . PRO A 1 111 ? -0.170 9.035 -14.879 1.00 88.12 111 PRO A CA 1
ATOM 873 C C . PRO A 1 111 ? 1.024 8.075 -14.828 1.00 88.12 111 PRO A C 1
ATOM 875 O O . PRO A 1 111 ? 2.179 8.492 -14.945 1.00 88.12 111 PRO A O 1
ATOM 878 N N . VAL A 1 112 ? 0.738 6.772 -14.750 1.00 86.94 112 VAL A N 1
ATOM 879 C CA . VAL A 1 112 ? 1.726 5.735 -15.078 1.00 86.94 112 VAL A CA 1
ATOM 880 C C . VAL A 1 112 ? 2.043 5.832 -16.577 1.00 86.94 112 VAL A C 1
ATOM 882 O O . VAL A 1 112 ? 1.120 5.762 -17.395 1.00 86.94 112 VAL A O 1
ATOM 885 N N . LYS A 1 113 ? 3.316 6.048 -16.925 1.00 78.44 113 LYS A N 1
ATOM 886 C CA . LYS A 1 113 ? 3.798 6.115 -18.317 1.00 78.44 113 LYS A CA 1
ATOM 887 C C . LYS A 1 113 ? 4.021 4.738 -18.912 1.00 78.44 113 LYS A C 1
ATOM 889 O O . LYS A 1 113 ? 4.326 3.830 -18.118 1.00 78.44 113 LYS A O 1
#

Foldseek 3Di:
DVVPPVCVVQQVVLLVLVLVPDPCNPVVVVVLVVCVVVVNNCGNVLQDVVLVVLCVVLVADPSLSSLLSVLLVPAPCSPQQSVLLVVVSVPDPCSNVVSVVVSVCSSVVHGRD

Organism: NCBI:txid1628268

Sequence (113 aa):
MKKRKDSFESDLQALWVGLEGSKNPSGMLMMKLKDMRMGTFKGMTALNKKIQDFAKRNRLDAQAAVKLAEVMENRDDVDGDLMKLAKHLERSNKPSSLVMMMLRDLREGKPVK

Radius of gyration: 14.43 Å; chains: 1; bounding box: 29×26×40 Å